Protein AF-A0A849SFV3-F1 (afdb_monomer)

Structure (mmCIF, N/CA/C/O backbone):
data_AF-A0A849SFV3-F1
#
_entry.id   AF-A0A849SFV3-F1
#
loop_
_atom_site.group_PDB
_atom_site.id
_atom_site.type_symbol
_atom_site.label_atom_id
_atom_site.label_alt_id
_atom_site.label_comp_id
_atom_site.label_asym_id
_atom_site.label_entity_id
_atom_site.label_seq_id
_atom_site.pdbx_PDB_ins_code
_atom_site.Cartn_x
_atom_site.Cartn_y
_atom_site.Cartn_z
_atom_site.occupancy
_atom_site.B_iso_or_equiv
_atom_site.auth_seq_id
_atom_site.auth_comp_id
_atom_site.auth_asym_id
_atom_site.auth_atom_id
_atom_site.pdbx_PDB_model_num
ATOM 1 N N . MET A 1 1 ? 46.901 -29.782 -23.045 1.00 52.28 1 MET A N 1
ATOM 2 C CA . MET A 1 1 ? 45.490 -30.033 -23.432 1.00 52.28 1 MET A CA 1
ATOM 3 C C . MET A 1 1 ? 44.459 -29.323 -22.524 1.00 52.28 1 MET A C 1
ATOM 5 O O . MET A 1 1 ? 43.364 -29.833 -22.370 1.00 52.28 1 MET A O 1
ATOM 9 N N . PHE A 1 2 ? 44.723 -28.120 -21.975 1.00 49.34 2 PHE A N 1
ATOM 10 C CA . PHE A 1 2 ? 43.787 -27.447 -21.034 1.00 49.34 2 PHE A CA 1
ATOM 11 C C . PHE A 1 2 ? 43.140 -26.143 -21.546 1.00 49.34 2 PHE A C 1
ATOM 13 O O . PHE A 1 2 ? 42.243 -25.606 -20.904 1.00 49.34 2 PHE A O 1
ATOM 20 N N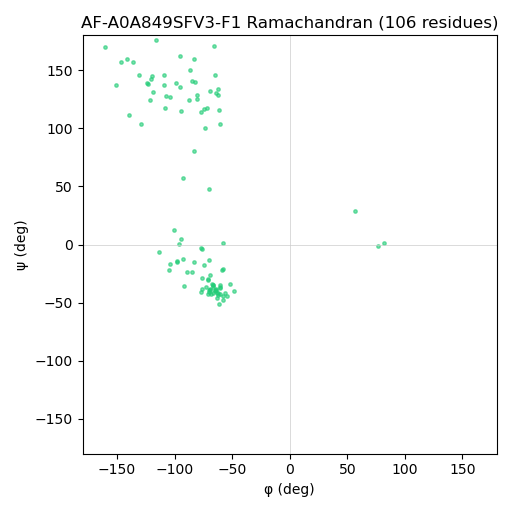 . LYS A 1 3 ? 43.537 -25.635 -22.722 1.00 53.72 3 LYS A N 1
ATOM 21 C CA . LYS A 1 3 ? 43.049 -24.341 -23.244 1.00 53.72 3 LYS A CA 1
ATOM 22 C C . LYS A 1 3 ? 41.583 -24.356 -23.705 1.00 53.72 3 LYS A C 1
ATOM 24 O O . LYS A 1 3 ? 40.911 -23.339 -23.596 1.00 53.72 3 LYS A O 1
ATOM 29 N N . SER A 1 4 ? 41.077 -25.491 -24.196 1.00 56.41 4 SER A N 1
ATOM 30 C CA . SER A 1 4 ? 39.734 -25.550 -24.801 1.00 56.41 4 SER A CA 1
ATOM 31 C C . SER A 1 4 ? 38.605 -25.533 -23.763 1.00 56.41 4 SER A C 1
ATOM 33 O O . SER A 1 4 ? 37.605 -24.850 -23.964 1.00 56.41 4 SER A O 1
ATOM 35 N N . SER A 1 5 ? 38.778 -26.209 -22.621 1.00 55.78 5 SER A N 1
ATOM 36 C CA . SER A 1 5 ? 37.749 -26.251 -21.570 1.00 55.78 5 SER A CA 1
ATOM 37 C C . SER A 1 5 ? 37.616 -24.927 -20.818 1.00 55.78 5 SER A C 1
ATOM 39 O O . SER A 1 5 ? 36.501 -24.512 -20.523 1.00 55.78 5 SER A O 1
ATOM 41 N N . PHE A 1 6 ? 38.724 -24.217 -20.571 1.00 61.50 6 PHE A N 1
ATOM 42 C CA . PHE A 1 6 ? 38.689 -22.920 -19.885 1.00 61.50 6 PHE A CA 1
ATOM 43 C C . PHE A 1 6 ? 37.950 -21.854 -20.710 1.00 61.50 6 PHE A C 1
ATOM 45 O O . PHE A 1 6 ? 37.148 -21.095 -20.174 1.00 61.50 6 PHE A O 1
ATOM 52 N N . MET A 1 7 ? 38.142 -21.860 -22.034 1.00 61.53 7 MET A N 1
ATOM 53 C CA . MET A 1 7 ? 37.461 -20.940 -22.951 1.00 61.53 7 MET A CA 1
ATOM 54 C C . MET A 1 7 ? 35.946 -21.193 -23.012 1.00 61.53 7 MET A C 1
ATOM 56 O O . MET A 1 7 ? 35.167 -20.249 -23.103 1.00 61.53 7 MET A O 1
ATOM 60 N N . ARG A 1 8 ? 35.516 -22.459 -22.895 1.00 65.50 8 ARG A N 1
ATOM 61 C CA . ARG A 1 8 ? 34.091 -22.831 -22.835 1.00 65.50 8 ARG A CA 1
ATOM 62 C C . ARG A 1 8 ? 33.435 -22.401 -21.523 1.00 65.50 8 ARG A C 1
ATOM 64 O O . ARG A 1 8 ? 32.309 -21.925 -21.557 1.00 65.50 8 ARG A O 1
ATOM 71 N N . ILE A 1 9 ? 34.140 -22.519 -20.395 1.00 68.62 9 ILE A N 1
ATOM 72 C CA . ILE A 1 9 ? 33.640 -22.092 -19.075 1.00 68.62 9 ILE A CA 1
ATOM 73 C C . ILE A 1 9 ? 33.511 -20.565 -19.008 1.00 68.62 9 ILE A C 1
ATOM 75 O O . ILE A 1 9 ? 32.493 -20.061 -18.546 1.00 68.62 9 ILE A O 1
ATOM 79 N N . MET A 1 10 ? 34.499 -19.827 -19.525 1.00 63.31 10 MET A N 1
ATOM 80 C CA . MET A 1 10 ? 34.449 -18.362 -19.626 1.00 63.31 10 MET A CA 1
ATOM 81 C C . MET A 1 10 ? 33.282 -17.880 -20.496 1.00 63.31 10 MET A C 1
ATOM 83 O O . MET A 1 10 ? 32.572 -16.959 -20.103 1.00 63.31 10 MET A O 1
ATOM 87 N N . LEU A 1 11 ? 33.036 -18.538 -21.634 1.00 63.31 11 LEU A N 1
ATOM 88 C CA . LEU A 1 11 ? 31.898 -18.227 -22.503 1.00 63.31 11 LEU A CA 1
ATOM 89 C C . LEU A 1 11 ? 30.555 -18.504 -21.806 1.00 63.31 11 LEU A C 1
ATOM 91 O O . LEU A 1 11 ? 29.623 -17.715 -21.932 1.00 63.31 11 LEU A O 1
ATOM 95 N N . PHE A 1 12 ? 30.470 -19.596 -21.041 1.00 62.94 12 PHE A N 1
ATOM 96 C CA . PHE A 1 12 ? 29.271 -19.949 -20.280 1.00 62.94 12 PHE A CA 1
ATOM 97 C C . PHE A 1 12 ? 28.997 -18.945 -19.154 1.00 62.94 12 PHE A C 1
ATOM 99 O O . PHE A 1 12 ? 27.861 -18.520 -18.981 1.00 62.94 12 PHE A O 1
ATOM 106 N N . LEU A 1 13 ? 30.040 -18.503 -18.443 1.00 61.41 13 LEU A N 1
ATOM 107 C CA . LEU A 1 13 ? 29.937 -17.457 -17.424 1.00 61.41 13 LEU A CA 1
ATOM 108 C C . LEU A 1 13 ? 29.473 -16.124 -18.028 1.00 61.41 13 LEU A C 1
ATOM 110 O O . LEU A 1 13 ? 28.569 -15.494 -17.484 1.00 61.41 13 LEU A O 1
ATOM 114 N N . LEU A 1 14 ? 30.009 -15.734 -19.189 1.00 59.50 14 LEU A N 1
ATOM 115 C CA . LEU A 1 14 ? 29.581 -14.527 -19.907 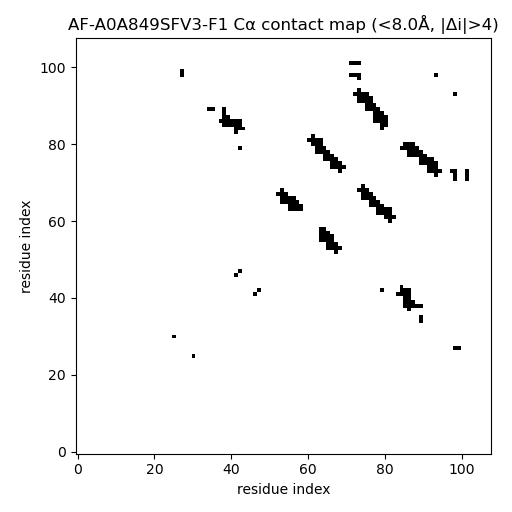1.00 59.50 14 LEU A CA 1
ATOM 116 C C . LEU A 1 14 ? 28.106 -14.593 -20.335 1.00 59.50 14 LEU A C 1
ATOM 118 O O . LEU A 1 14 ? 27.374 -13.621 -20.169 1.00 59.50 14 LEU A O 1
ATOM 122 N N . LEU A 1 15 ? 27.651 -15.751 -20.822 1.00 58.16 15 LEU A N 1
ATOM 123 C CA . LEU A 1 15 ? 26.247 -15.988 -21.169 1.00 58.16 15 LEU A CA 1
ATOM 124 C C . LEU A 1 15 ? 25.332 -15.939 -19.941 1.00 58.16 15 LEU A C 1
ATOM 126 O O . LEU A 1 15 ? 24.257 -15.352 -20.013 1.00 58.16 15 LEU A O 1
ATOM 130 N N . THR A 1 16 ? 25.760 -16.491 -18.801 1.00 57.91 16 THR A N 1
ATOM 131 C CA . THR A 1 16 ? 24.960 -16.417 -17.570 1.00 57.91 16 THR A CA 1
ATOM 132 C C . THR A 1 16 ? 24.842 -14.994 -17.038 1.00 57.91 16 THR A C 1
ATOM 134 O O . THR A 1 16 ? 23.763 -14.638 -16.587 1.00 57.91 16 THR A O 1
ATOM 137 N N . VAL A 1 17 ? 25.891 -14.167 -17.151 1.00 58.94 17 VAL A N 1
ATOM 138 C CA . VAL A 1 17 ? 25.874 -12.753 -16.726 1.00 58.94 17 VAL A CA 1
ATOM 139 C C . VAL A 1 17 ? 24.921 -11.913 -17.586 1.00 58.94 17 VAL A C 1
ATOM 141 O O . VAL A 1 17 ? 24.246 -11.036 -17.056 1.00 58.94 17 VAL A O 1
ATOM 144 N N . LEU A 1 18 ? 24.793 -12.219 -18.882 1.00 53.03 18 LEU A N 1
ATOM 145 C CA . LEU A 1 18 ? 23.862 -11.532 -19.790 1.00 53.03 18 LEU A CA 1
ATOM 146 C C . LEU A 1 18 ? 22.386 -11.916 -19.575 1.00 53.03 18 LEU A C 1
ATOM 148 O O . LEU A 1 18 ? 21.501 -11.187 -20.014 1.00 53.03 18 LEU A O 1
ATOM 152 N N . CYS A 1 19 ? 22.097 -13.029 -18.893 1.00 50.56 19 CYS A N 1
ATOM 153 C CA . CYS A 1 19 ? 20.727 -13.495 -18.650 1.00 50.56 19 CYS A CA 1
ATOM 154 C C . CYS A 1 19 ? 20.141 -13.080 -17.284 1.00 50.56 19 CYS A C 1
ATOM 156 O O . CYS A 1 19 ? 19.007 -13.456 -16.990 1.00 50.56 19 CYS A O 1
ATOM 158 N N . VAL A 1 20 ? 20.867 -12.336 -16.435 1.00 52.75 20 VAL A N 1
ATOM 159 C CA . VAL A 1 20 ? 20.414 -12.042 -15.052 1.00 52.75 20 VAL A CA 1
ATOM 160 C C . VAL A 1 20 ? 19.436 -10.863 -14.954 1.00 52.75 20 VAL A C 1
ATOM 162 O O . VAL A 1 20 ? 18.729 -10.735 -13.960 1.00 52.75 20 VAL A O 1
ATOM 165 N N . SER A 1 21 ? 19.302 -10.021 -15.974 1.00 46.88 21 SER A N 1
ATOM 166 C CA . SER A 1 21 ? 18.400 -8.860 -15.944 1.00 46.88 21 SER A CA 1
ATOM 167 C C . SER A 1 21 ? 17.014 -9.180 -16.516 1.00 46.88 21 SER A C 1
ATOM 169 O O . SER A 1 21 ? 16.527 -8.534 -17.440 1.00 46.88 21 SER A O 1
ATOM 171 N N . CYS A 1 22 ? 16.340 -10.182 -15.947 1.00 47.78 22 CYS A N 1
ATOM 172 C CA . CYS A 1 22 ? 14.901 -10.350 -16.147 1.00 47.78 22 CYS A CA 1
ATOM 173 C C . CYS A 1 22 ? 14.168 -9.432 -15.155 1.00 47.78 22 CYS A C 1
ATOM 175 O O . CYS A 1 22 ? 13.762 -9.845 -14.070 1.00 47.78 22 CYS A O 1
ATOM 177 N N . SER A 1 23 ? 14.073 -8.146 -15.494 1.00 50.81 23 SER A N 1
ATOM 178 C CA . SER A 1 23 ? 13.267 -7.183 -14.743 1.00 50.81 23 SER A CA 1
ATOM 179 C C . SER A 1 23 ? 11.796 -7.464 -15.040 1.00 50.81 23 SER A C 1
ATOM 181 O O . SER A 1 23 ? 11.296 -7.100 -16.102 1.00 50.81 23 SER A O 1
ATOM 183 N N . SER A 1 24 ? 11.105 -8.153 -14.132 1.00 48.34 24 SER A N 1
ATOM 184 C CA . SER A 1 24 ? 9.660 -8.365 -14.230 1.00 48.34 24 SER A CA 1
ATOM 185 C C . SER A 1 24 ? 8.950 -7.012 -14.220 1.00 48.34 24 SER A C 1
ATOM 187 O O . SER A 1 24 ? 8.841 -6.357 -13.183 1.00 48.34 24 SER A O 1
ATOM 189 N N . TYR A 1 25 ? 8.507 -6.573 -15.394 1.00 52.16 25 TYR A N 1
ATOM 190 C CA . TYR A 1 25 ? 7.745 -5.348 -15.566 1.00 52.16 25 TYR A CA 1
ATOM 191 C C . TYR A 1 25 ? 6.319 -5.573 -15.056 1.00 52.16 25 TYR A C 1
ATOM 193 O O . TYR A 1 25 ? 5.596 -6.406 -15.596 1.00 52.16 25 TYR A O 1
ATOM 201 N N . VAL A 1 26 ? 5.923 -4.847 -14.010 1.00 58.09 26 VAL A N 1
ATOM 202 C CA . VAL A 1 26 ? 4.530 -4.811 -13.547 1.00 58.09 26 VAL A CA 1
ATOM 203 C C . VAL A 1 26 ? 3.868 -3.613 -14.209 1.00 58.09 26 VAL A C 1
ATOM 205 O O . VAL A 1 26 ? 4.258 -2.469 -13.966 1.00 58.09 26 VAL A O 1
ATOM 208 N N . GLY A 1 27 ? 2.886 -3.872 -15.069 1.00 65.12 27 GLY A N 1
ATOM 209 C CA . GLY A 1 27 ? 2.182 -2.813 -15.783 1.00 65.12 27 GLY A CA 1
ATOM 210 C C . GLY A 1 27 ? 1.397 -1.910 -14.829 1.00 65.12 27 GLY A C 1
ATOM 211 O O . GLY A 1 27 ? 0.821 -2.373 -13.844 1.00 65.12 27 GLY A O 1
ATOM 212 N N . LEU A 1 28 ? 1.308 -0.614 -15.146 1.00 71.06 28 LEU A N 1
ATOM 213 C CA . LEU A 1 28 ? 0.503 0.362 -14.392 1.00 71.06 28 LEU A CA 1
ATOM 214 C C . LEU A 1 28 ? -0.954 -0.108 -14.197 1.00 71.06 28 LEU A C 1
ATOM 216 O O . LEU A 1 28 ? -1.564 0.142 -13.158 1.00 71.06 28 LEU A O 1
ATOM 220 N N . SER A 1 29 ? -1.504 -0.823 -15.183 1.00 74.81 29 SER A N 1
ATOM 221 C CA . SER A 1 29 ? -2.840 -1.425 -15.133 1.00 74.81 29 SER A CA 1
ATOM 222 C C . SER A 1 29 ? -2.974 -2.494 -14.045 1.00 74.81 29 SER A C 1
ATOM 224 O O . SER A 1 29 ? -3.983 -2.520 -13.340 1.00 74.81 29 SER A O 1
ATOM 226 N N . GLU A 1 30 ? -1.962 -3.343 -13.874 1.00 76.62 30 GLU A N 1
ATOM 227 C CA . GLU A 1 30 ? -1.933 -4.391 -12.853 1.00 76.62 30 GLU A CA 1
ATOM 228 C C . GLU A 1 30 ? -1.797 -3.788 -11.457 1.00 76.62 30 GLU A C 1
ATOM 230 O O . GLU A 1 30 ? -2.520 -4.192 -10.548 1.00 76.62 30 GLU A O 1
ATOM 235 N N . ILE A 1 31 ? -0.952 -2.761 -11.298 1.00 79.56 31 ILE A N 1
ATOM 236 C CA . ILE A 1 31 ? -0.818 -2.020 -10.033 1.00 79.56 31 ILE A CA 1
ATOM 237 C C . ILE A 1 31 ? -2.151 -1.370 -9.670 1.00 79.56 31 ILE A C 1
ATOM 239 O O . ILE A 1 31 ? -2.662 -1.570 -8.570 1.00 79.56 31 ILE A O 1
ATOM 243 N N . LYS A 1 32 ? -2.755 -0.636 -10.611 1.00 83.12 32 LYS A N 1
ATOM 244 C CA . LYS A 1 32 ? -4.051 0.021 -10.415 1.00 83.12 32 LYS A CA 1
ATOM 245 C C . LYS A 1 32 ? -5.140 -0.983 -10.039 1.00 83.12 32 LYS A C 1
ATOM 247 O O . LYS A 1 32 ? -5.918 -0.727 -9.123 1.00 83.12 32 LYS A O 1
ATOM 252 N N . SER A 1 33 ? -5.197 -2.125 -10.726 1.00 85.69 33 SER A N 1
ATOM 253 C CA . SER A 1 33 ? -6.143 -3.198 -10.408 1.00 85.69 33 SER A CA 1
ATOM 254 C C . SER A 1 33 ? -5.888 -3.774 -9.012 1.00 85.69 33 SER A C 1
ATOM 256 O O . SER A 1 33 ? -6.824 -3.895 -8.223 1.00 85.69 33 SER A O 1
ATOM 258 N N . GLY A 1 34 ? -4.626 -4.048 -8.672 1.00 86.12 34 GLY A N 1
ATOM 259 C CA . GLY A 1 34 ? -4.221 -4.540 -7.359 1.00 86.12 34 GLY A CA 1
ATOM 260 C C . GLY A 1 34 ? -4.627 -3.601 -6.226 1.00 86.12 34 GLY A C 1
ATOM 261 O O . GLY A 1 34 ? -5.241 -4.052 -5.265 1.00 86.12 34 GLY A O 1
ATOM 262 N N . LEU A 1 35 ? -4.354 -2.300 -6.359 1.00 88.38 35 LEU A N 1
ATOM 263 C CA . LEU A 1 35 ? -4.695 -1.294 -5.348 1.00 88.38 35 LEU A CA 1
ATOM 264 C C . LEU A 1 35 ? -6.205 -1.064 -5.231 1.00 88.38 35 LEU A C 1
ATOM 266 O O . LEU A 1 35 ? -6.718 -0.954 -4.121 1.00 88.38 35 LEU A O 1
ATOM 270 N N . ASN A 1 36 ? -6.940 -1.066 -6.347 1.00 90.56 36 ASN A N 1
ATOM 271 C CA . ASN A 1 36 ? -8.403 -0.995 -6.314 1.00 90.56 36 ASN A CA 1
ATOM 272 C C . ASN A 1 36 ? -9.021 -2.184 -5.568 1.00 90.56 36 ASN A C 1
ATOM 274 O O . ASN A 1 36 ? -9.976 -1.997 -4.822 1.00 90.56 36 ASN A O 1
ATOM 278 N N . ASN A 1 37 ? -8.451 -3.383 -5.713 1.00 90.12 37 ASN A N 1
ATOM 279 C CA . ASN A 1 37 ? -8.923 -4.577 -5.009 1.00 90.12 37 ASN A CA 1
ATOM 280 C C . ASN A 1 37 ? -8.639 -4.548 -3.497 1.00 90.12 37 ASN A C 1
ATOM 282 O O . ASN A 1 37 ? -9.179 -5.377 -2.767 1.00 90.12 37 ASN A O 1
ATOM 286 N N . LEU A 1 38 ? -7.784 -3.636 -3.020 1.00 89.50 38 LEU A N 1
ATOM 287 C CA . LEU A 1 38 ? -7.519 -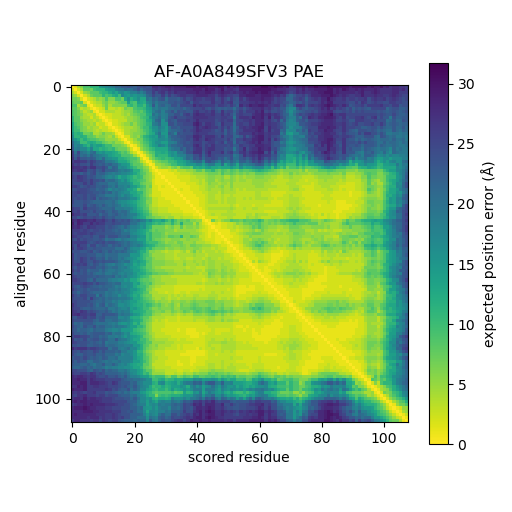3.456 -1.592 1.00 89.50 38 LEU A CA 1
ATOM 288 C C . LEU A 1 38 ? -8.540 -2.530 -0.917 1.00 89.50 38 LEU A C 1
ATOM 290 O O . LEU A 1 38 ? -8.728 -2.639 0.293 1.00 89.50 38 LEU A O 1
ATOM 294 N N . ILE A 1 39 ? -9.207 -1.643 -1.660 1.00 92.94 39 ILE A N 1
ATOM 295 C CA . ILE A 1 39 ? -10.168 -0.689 -1.089 1.00 92.94 39 ILE A CA 1
ATOM 296 C C . ILE A 1 39 ? -11.338 -1.442 -0.439 1.00 92.94 39 ILE A C 1
ATOM 298 O O . ILE A 1 39 ? -11.893 -2.376 -1.012 1.00 92.94 39 ILE A O 1
ATOM 302 N N . GLY A 1 40 ? -11.717 -1.029 0.769 1.00 92.00 40 GLY A N 1
ATOM 303 C CA . GLY A 1 40 ? -12.785 -1.644 1.558 1.00 92.00 40 GLY A CA 1
ATOM 304 C C . GLY A 1 40 ? -12.385 -2.956 2.236 1.00 92.00 40 GLY A C 1
ATOM 305 O O . GLY A 1 40 ? -13.193 -3.538 2.958 1.00 92.00 40 GLY A O 1
ATOM 306 N N . THR A 1 41 ? -11.151 -3.431 2.037 1.00 92.19 41 THR A N 1
ATOM 307 C CA . THR A 1 41 ? -10.646 -4.621 2.727 1.00 92.19 41 THR A CA 1
ATOM 308 C C . THR A 1 41 ? -10.036 -4.260 4.077 1.00 92.19 41 THR A C 1
ATOM 310 O O . THR A 1 41 ? -9.487 -3.171 4.263 1.00 92.19 41 THR A O 1
ATOM 313 N N . ASN A 1 42 ? -10.109 -5.200 5.022 1.00 93.25 42 ASN A N 1
ATOM 314 C CA . ASN A 1 42 ? -9.408 -5.070 6.292 1.00 93.25 42 ASN A CA 1
ATOM 315 C C . ASN A 1 42 ? -7.898 -5.192 6.074 1.00 93.25 42 ASN A C 1
ATOM 317 O O . ASN A 1 42 ? -7.416 -6.180 5.503 1.00 93.25 42 ASN A O 1
ATOM 321 N N . TYR A 1 43 ? -7.156 -4.260 6.661 1.00 89.31 43 TYR A N 1
ATOM 322 C CA . TYR A 1 43 ? -5.710 -4.240 6.842 1.00 89.31 43 TYR A CA 1
ATOM 323 C C . TYR A 1 43 ? -5.257 -5.298 7.875 1.00 89.31 43 TYR A C 1
ATOM 325 O O . TYR A 1 43 ? -4.455 -5.077 8.780 1.00 89.31 43 TYR A O 1
ATOM 333 N N . SER A 1 44 ? -5.775 -6.512 7.701 1.00 82.88 44 SER A N 1
ATOM 334 C CA . SER A 1 44 ? -5.517 -7.704 8.500 1.00 82.88 44 SER A CA 1
ATOM 335 C C . SER A 1 44 ? -4.070 -8.190 8.378 1.00 82.88 44 SER A C 1
ATOM 337 O O . SER A 1 44 ? -3.318 -7.771 7.496 1.00 82.88 44 SER A O 1
ATOM 339 N N . THR A 1 45 ? -3.683 -9.161 9.209 1.00 80.31 45 THR A N 1
ATOM 340 C CA . THR A 1 45 ? -2.345 -9.783 9.216 1.00 80.31 45 THR A CA 1
ATOM 341 C C . THR A 1 45 ? -1.855 -10.203 7.826 1.00 80.31 45 THR A C 1
ATOM 343 O O . THR A 1 45 ? -0.695 -9.978 7.492 1.00 80.31 45 THR A O 1
ATOM 346 N N . ASN A 1 46 ? -2.726 -10.750 6.973 1.00 79.88 46 ASN A N 1
ATOM 347 C CA . ASN A 1 46 ? -2.344 -11.174 5.621 1.00 79.88 46 ASN A CA 1
ATOM 348 C C . ASN A 1 46 ? -2.015 -9.991 4.704 1.00 79.88 46 ASN A C 1
ATOM 350 O O . ASN A 1 46 ? -1.077 -10.059 3.910 1.00 79.88 46 ASN A O 1
ATOM 354 N N . VAL A 1 47 ? -2.777 -8.905 4.814 1.00 80.50 47 VAL A N 1
ATOM 355 C CA . VAL A 1 47 ? -2.543 -7.673 4.056 1.00 80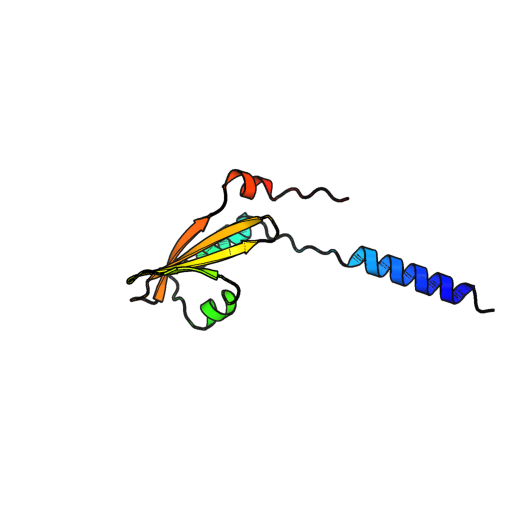.50 47 VAL A CA 1
ATOM 356 C C . VAL A 1 47 ? -1.283 -6.975 4.576 1.00 80.50 47 VAL A C 1
ATOM 358 O O . VAL A 1 47 ? -0.415 -6.626 3.783 1.00 80.50 47 VAL A O 1
ATOM 361 N N . ARG A 1 48 ? -1.093 -6.918 5.900 1.00 81.44 48 ARG A N 1
ATOM 362 C CA . ARG A 1 48 ? 0.142 -6.436 6.546 1.00 81.44 48 ARG A CA 1
ATOM 363 C C . ARG A 1 48 ? 1.386 -7.174 6.055 1.00 81.44 48 ARG A C 1
ATOM 365 O O . ARG A 1 48 ? 2.388 -6.545 5.743 1.00 81.44 48 ARG A O 1
ATOM 372 N N . LEU A 1 49 ? 1.322 -8.502 5.934 1.00 79.25 49 LEU A N 1
ATOM 373 C CA . LEU A 1 49 ? 2.437 -9.308 5.426 1.00 79.25 49 LEU A CA 1
ATOM 374 C C . LEU A 1 49 ? 2.776 -8.98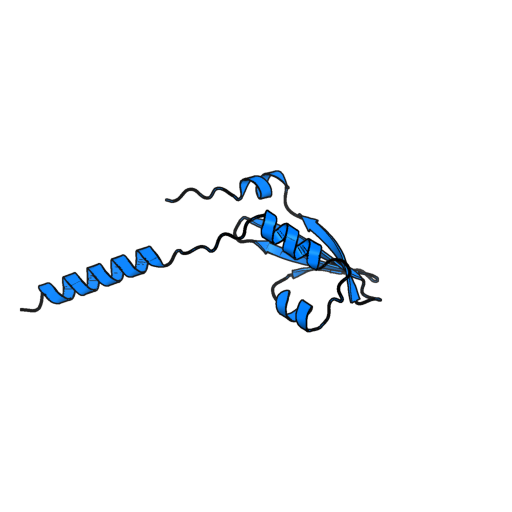6 3.965 1.00 79.25 49 LEU A C 1
ATOM 376 O O . LEU A 1 49 ? 3.956 -8.942 3.613 1.00 79.25 49 LEU A O 1
ATOM 380 N N . LYS A 1 50 ? 1.760 -8.738 3.127 1.00 80.50 50 LYS A N 1
ATOM 381 C CA . LYS A 1 50 ? 1.950 -8.318 1.728 1.00 80.50 50 LYS A CA 1
ATOM 382 C C . LYS A 1 50 ? 2.554 -6.916 1.625 1.00 80.50 50 LYS A C 1
ATOM 384 O O . LYS A 1 50 ? 3.348 -6.668 0.725 1.00 80.50 50 LYS A O 1
ATOM 389 N N . LEU A 1 51 ? 2.213 -6.031 2.559 1.00 80.69 51 LEU A N 1
ATOM 390 C CA . LEU A 1 51 ? 2.609 -4.621 2.561 1.00 80.69 51 LEU A CA 1
ATOM 391 C C . LEU A 1 51 ? 3.785 -4.322 3.506 1.00 80.69 51 LEU A C 1
ATOM 393 O O . LEU A 1 51 ? 4.108 -3.168 3.751 1.00 80.69 51 LEU A O 1
ATOM 397 N N . LYS A 1 52 ? 4.483 -5.346 4.011 1.00 78.69 52 LYS A N 1
ATOM 398 C CA . LYS A 1 52 ? 5.561 -5.204 5.012 1.00 78.69 52 LYS A CA 1
ATOM 399 C C . LYS A 1 52 ? 6.736 -4.307 4.596 1.00 78.69 52 LYS A C 1
ATOM 401 O O . LYS A 1 52 ? 7.486 -3.857 5.451 1.00 78.69 52 LYS A O 1
ATOM 406 N N . ASN A 1 53 ? 6.923 -4.100 3.292 1.00 82.88 53 ASN A N 1
ATOM 407 C CA . ASN A 1 53 ? 7.993 -3.266 2.739 1.00 82.88 53 ASN A CA 1
ATOM 408 C C . ASN A 1 53 ? 7.534 -1.821 2.474 1.00 82.88 53 ASN A C 1
ATOM 410 O O . ASN A 1 53 ? 8.283 -1.050 1.880 1.00 82.88 53 ASN A O 1
ATOM 414 N N . TRP A 1 54 ? 6.302 -1.473 2.848 1.00 91.38 54 TRP A N 1
ATOM 415 C CA . TRP A 1 54 ? 5.754 -0.135 2.678 1.00 91.38 54 TRP A CA 1
ATOM 416 C C . TRP A 1 54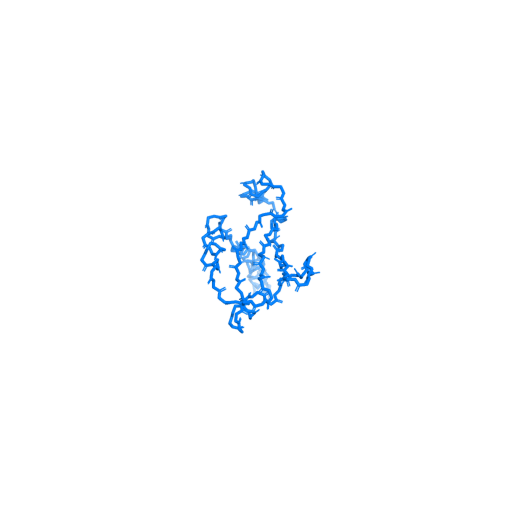 ? 6.166 0.741 3.859 1.00 91.38 54 TRP A C 1
ATOM 418 O O . TRP A 1 54 ? 6.201 0.292 5.005 1.00 91.38 54 TRP A O 1
ATOM 428 N N . SER A 1 55 ? 6.485 1.998 3.581 1.00 91.38 55 SER A N 1
ATOM 429 C CA . SER A 1 55 ? 6.899 2.975 4.582 1.00 91.38 55 SER A CA 1
ATOM 430 C C . SER A 1 55 ? 5.712 3.810 5.042 1.00 91.38 55 SER A C 1
ATOM 432 O O . SER A 1 55 ? 4.935 4.290 4.223 1.00 91.38 55 SER A O 1
ATOM 434 N N . THR A 1 56 ? 5.577 4.033 6.347 1.00 92.69 56 THR A N 1
ATOM 435 C CA . THR A 1 56 ? 4.585 4.981 6.865 1.00 92.69 56 THR A CA 1
ATOM 436 C C . THR A 1 56 ? 5.024 6.405 6.550 1.00 92.69 56 THR A C 1
ATOM 438 O O . THR A 1 56 ? 6.062 6.851 7.036 1.00 92.69 56 THR A O 1
ATOM 441 N N . ILE A 1 57 ? 4.232 7.123 5.755 1.00 92.75 57 ILE A N 1
ATOM 442 C CA . ILE A 1 57 ? 4.514 8.516 5.362 1.00 92.75 57 ILE A CA 1
ATOM 443 C C . ILE A 1 57 ? 3.655 9.528 6.115 1.00 92.75 57 ILE A C 1
ATOM 445 O O . ILE A 1 57 ? 3.963 10.718 6.151 1.00 92.75 57 ILE A O 1
ATOM 449 N N . LYS A 1 58 ? 2.569 9.061 6.729 1.00 92.81 58 LYS A N 1
ATOM 450 C CA . LYS A 1 58 ? 1.686 9.887 7.540 1.00 92.81 58 LYS A CA 1
ATOM 451 C C . LYS A 1 58 ? 1.047 9.035 8.612 1.00 92.81 58 LYS A C 1
ATOM 453 O O . LYS A 1 58 ? 0.585 7.932 8.334 1.00 92.81 58 LYS A O 1
ATOM 458 N N . ASP A 1 59 ? 0.982 9.582 9.812 1.00 95.38 59 ASP A N 1
ATOM 459 C CA . ASP A 1 59 ? 0.349 8.928 10.940 1.00 95.38 59 ASP A CA 1
ATOM 460 C C . ASP A 1 59 ? -0.442 9.968 11.738 1.00 95.38 59 ASP A C 1
ATOM 462 O O . ASP A 1 59 ? 0.127 10.905 12.294 1.00 95.38 59 ASP A O 1
ATOM 466 N N . THR A 1 60 ? -1.768 9.865 11.713 1.00 95.12 60 THR A N 1
ATOM 467 C CA . THR A 1 60 ? -2.692 10.764 12.415 1.00 95.12 60 THR A CA 1
ATOM 468 C C . THR A 1 60 ? -3.468 9.989 13.474 1.00 95.12 60 THR A C 1
ATOM 470 O O . THR A 1 60 ? -3.348 8.773 13.597 1.00 95.12 60 THR A O 1
ATOM 473 N N . GLU A 1 61 ? -4.293 10.666 14.270 1.00 93.19 61 GLU A N 1
ATOM 474 C CA . GLU A 1 61 ? -5.116 9.985 15.280 1.00 93.19 61 GLU A CA 1
ATOM 475 C C . GLU A 1 61 ? -6.088 8.969 14.666 1.00 93.19 61 GLU A C 1
ATOM 477 O O . GLU A 1 61 ? -6.340 7.915 15.246 1.00 93.19 61 GLU A O 1
ATOM 482 N N . THR A 1 62 ? -6.607 9.261 13.475 1.00 94.75 62 THR A N 1
ATOM 483 C CA . THR A 1 62 ? -7.662 8.472 12.829 1.00 94.75 62 THR A CA 1
ATOM 484 C C . THR A 1 62 ? -7.159 7.604 11.684 1.00 94.75 62 THR A C 1
ATOM 486 O O . THR A 1 62 ? -7.807 6.610 11.365 1.00 94.75 62 THR A O 1
ATOM 489 N N . HIS A 1 63 ? -6.011 7.928 11.085 1.00 95.44 63 HIS A N 1
ATOM 490 C CA . HIS A 1 63 ? -5.518 7.245 9.891 1.00 95.44 63 HIS A CA 1
ATOM 491 C C . HIS A 1 63 ? -4.006 7.050 9.914 1.00 95.44 63 HIS A C 1
ATOM 493 O O . HIS A 1 63 ? -3.283 7.786 10.580 1.00 95.44 63 HIS A O 1
ATOM 499 N N . PHE A 1 64 ? -3.516 6.111 9.114 1.00 94.56 64 PHE A N 1
ATOM 500 C CA . PHE A 1 64 ? -2.124 6.098 8.675 1.00 94.56 64 PHE A CA 1
ATOM 501 C C . PHE A 1 64 ? -2.055 5.914 7.157 1.00 94.56 64 PHE A C 1
ATOM 503 O O . PHE A 1 64 ? -2.896 5.239 6.561 1.00 94.56 64 PHE A O 1
ATOM 510 N N . GLU A 1 65 ? -1.065 6.548 6.528 1.00 94.25 65 GLU A N 1
ATOM 511 C CA . GLU A 1 65 ? -0.753 6.374 5.110 1.00 94.25 65 GLU A CA 1
ATOM 512 C C . GLU A 1 65 ? 0.539 5.571 4.971 1.00 94.25 65 GLU A C 1
ATOM 514 O O . GLU A 1 65 ? 1.569 5.918 5.559 1.00 94.25 65 GLU A O 1
ATOM 519 N N . LEU A 1 66 ?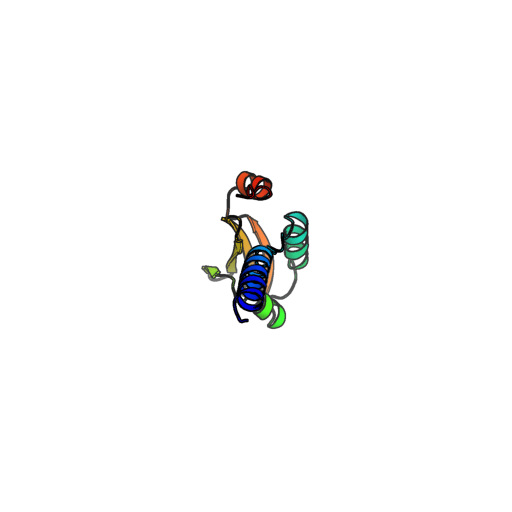 0.477 4.510 4.170 1.00 94.12 66 LEU A N 1
ATOM 520 C CA . LEU A 1 66 ? 1.623 3.681 3.808 1.00 94.12 66 LEU A CA 1
ATOM 521 C C . LEU A 1 66 ? 1.971 3.924 2.350 1.00 94.12 66 LEU A C 1
ATOM 523 O O . LEU A 1 66 ? 1.068 3.924 1.523 1.00 94.12 66 LEU A O 1
ATOM 527 N N . GLU A 1 67 ? 3.253 4.045 2.032 1.00 92.31 67 GLU A N 1
ATOM 528 C CA . GLU A 1 67 ? 3.775 4.269 0.686 1.00 92.31 67 GLU A CA 1
ATOM 529 C C . GLU A 1 67 ? 4.716 3.145 0.245 1.00 92.31 67 GLU A C 1
ATOM 531 O O . GLU A 1 67 ? 5.533 2.655 1.026 1.00 92.31 67 GLU A O 1
ATOM 536 N N . GLN A 1 68 ? 4.644 2.775 -1.032 1.00 88.62 68 GLN A N 1
ATOM 537 C CA . GLN A 1 68 ? 5.654 1.959 -1.696 1.00 88.62 68 GLN A CA 1
ATOM 538 C C . GLN A 1 68 ? 6.230 2.693 -2.901 1.00 88.62 68 GLN A C 1
ATOM 540 O O . GLN A 1 68 ? 5.504 3.033 -3.837 1.00 88.62 68 GLN A O 1
ATOM 545 N N . THR A 1 69 ? 7.554 2.841 -2.899 1.00 84.56 69 THR A N 1
ATOM 546 C CA . THR A 1 69 ? 8.330 3.306 -4.050 1.00 84.56 69 THR A CA 1
ATOM 547 C C . THR A 1 69 ? 8.699 2.124 -4.943 1.00 84.56 69 THR A C 1
ATOM 549 O O . THR A 1 69 ? 9.306 1.145 -4.502 1.00 84.56 69 THR A O 1
ATOM 552 N N . MET A 1 70 ? 8.330 2.212 -6.214 1.00 75.88 70 MET A N 1
ATOM 553 C CA . MET A 1 70 ? 8.676 1.262 -7.264 1.00 75.88 70 MET A CA 1
ATOM 554 C C . MET A 1 70 ? 10.065 1.565 -7.830 1.00 75.88 70 MET A C 1
ATOM 556 O O . MET A 1 70 ? 10.545 2.696 -7.781 1.00 75.88 70 MET A O 1
ATOM 560 N N . GLN A 1 71 ? 10.686 0.570 -8.466 1.00 69.75 71 GLN A N 1
ATOM 561 C CA . GLN A 1 71 ? 11.982 0.738 -9.143 1.00 69.75 71 GLN A CA 1
ATOM 562 C C . GLN A 1 71 ? 11.961 1.810 -10.244 1.00 69.75 71 GLN A C 1
ATOM 564 O O . GLN A 1 71 ? 13.000 2.362 -10.585 1.00 69.75 71 GLN A O 1
ATOM 569 N N . THR A 1 72 ? 10.781 2.130 -10.774 1.00 68.38 72 THR A N 1
ATOM 570 C CA . THR A 1 72 ? 10.580 3.167 -11.789 1.00 68.38 72 THR A CA 1
ATOM 571 C C . THR A 1 72 ? 10.613 4.596 -11.239 1.00 68.38 72 THR A C 1
ATOM 573 O O . THR A 1 72 ? 10.469 5.540 -12.006 1.00 68.38 72 THR A O 1
ATOM 576 N N . GLY A 1 73 ? 10.758 4.777 -9.921 1.00 69.69 73 GLY A N 1
ATOM 577 C CA . GLY A 1 73 ? 10.657 6.086 -9.267 1.00 69.69 73 GLY A CA 1
ATOM 578 C C . GLY A 1 73 ? 9.218 6.532 -8.986 1.00 69.69 73 GLY A C 1
ATOM 579 O O . GLY A 1 73 ? 9.011 7.608 -8.433 1.00 69.69 73 GLY A O 1
ATOM 580 N N . CYS A 1 74 ? 8.229 5.702 -9.327 1.00 78.75 74 CYS A N 1
ATOM 581 C CA . CYS A 1 74 ? 6.835 5.928 -8.966 1.00 78.75 74 CYS A CA 1
ATOM 582 C C . CYS A 1 74 ? 6.532 5.470 -7.554 1.00 78.75 74 CYS A C 1
ATOM 584 O O . CYS A 1 74 ? 6.922 4.371 -7.167 1.00 78.75 74 CYS A O 1
ATOM 586 N N . SER A 1 75 ? 5.736 6.257 -6.847 1.00 86.25 75 SER A N 1
ATOM 587 C CA . SER A 1 75 ? 5.258 5.923 -5.512 1.00 86.25 75 SER A CA 1
ATOM 588 C C . SER A 1 75 ? 3.735 5.940 -5.440 1.00 86.25 75 SER A C 1
ATOM 590 O O . SER A 1 75 ? 3.070 6.809 -6.020 1.00 86.25 75 SER A O 1
ATOM 592 N N . TYR A 1 76 ? 3.199 4.952 -4.724 1.00 88.62 76 TYR A N 1
ATOM 593 C CA . TYR A 1 76 ? 1.776 4.794 -4.434 1.00 88.62 76 TYR A CA 1
ATOM 594 C C . TYR A 1 76 ? 1.588 4.740 -2.932 1.00 88.62 76 TYR A C 1
ATOM 596 O O . TYR A 1 76 ? 2.342 4.047 -2.249 1.00 88.62 76 TYR A O 1
ATOM 604 N N . ALA A 1 77 ? 0.556 5.412 -2.437 1.00 92.00 77 ALA A N 1
ATOM 605 C CA . ALA A 1 77 ? 0.176 5.351 -1.041 1.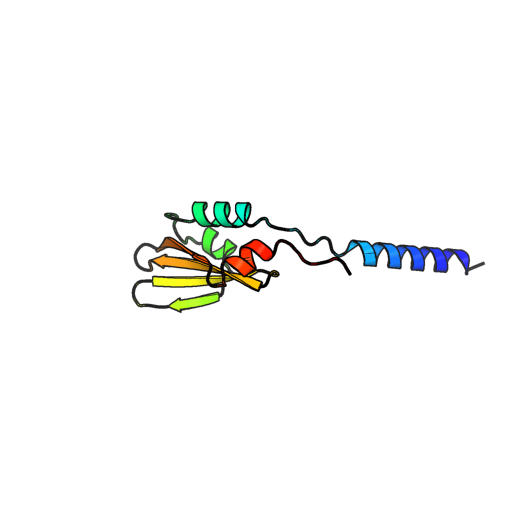00 92.00 77 ALA A CA 1
ATOM 606 C C . ALA A 1 77 ? -1.240 4.809 -0.867 1.00 92.00 77 ALA A C 1
ATOM 608 O O . ALA A 1 77 ? -2.120 5.100 -1.677 1.00 92.00 77 ALA A O 1
ATOM 609 N N . ILE A 1 78 ? -1.459 4.053 0.205 1.00 94.19 78 ILE A N 1
ATOM 610 C CA . ILE A 1 78 ? -2.785 3.660 0.687 1.00 94.19 78 ILE A CA 1
ATOM 611 C C . ILE A 1 78 ? -3.102 4.400 1.983 1.00 94.19 78 ILE A C 1
ATOM 613 O O . ILE A 1 78 ? -2.208 4.642 2.792 1.00 94.19 78 ILE A O 1
ATOM 617 N N . LEU A 1 79 ? -4.375 4.728 2.186 1.00 95.25 79 LEU A N 1
ATOM 618 C CA . LEU A 1 79 ? -4.898 5.304 3.421 1.00 95.25 79 LEU A CA 1
ATOM 619 C C . LEU A 1 79 ? -5.656 4.227 4.194 1.00 95.25 79 LEU A C 1
ATOM 621 O O . LEU A 1 79 ? -6.570 3.602 3.651 1.00 95.25 79 LEU A O 1
ATOM 625 N N . VAL A 1 80 ? -5.298 4.037 5.459 1.00 95.69 80 VAL A N 1
ATOM 626 C CA . VAL A 1 80 ? -5.944 3.070 6.349 1.00 95.69 80 VAL A CA 1
ATOM 627 C C . VAL A 1 80 ? -6.561 3.794 7.534 1.00 95.69 80 VAL A C 1
ATOM 629 O O . VAL A 1 80 ? -5.901 4.602 8.188 1.00 95.69 80 VAL A O 1
ATOM 632 N N . ASN A 1 81 ? -7.817 3.480 7.829 1.00 95.69 81 ASN A N 1
ATOM 633 C CA . ASN A 1 81 ? -8.519 3.961 9.010 1.00 95.69 81 ASN A CA 1
ATOM 634 C C . ASN A 1 81 ? -8.136 3.121 10.232 1.00 95.69 81 ASN A C 1
ATOM 636 O O . ASN A 1 81 ? -8.288 1.902 10.231 1.00 95.69 81 ASN A O 1
ATOM 640 N N . LYS A 1 82 ? -7.663 3.764 11.299 1.00 93.75 82 LYS A N 1
ATOM 641 C CA . LYS A 1 82 ? -7.195 3.085 12.517 1.00 93.75 82 LYS A CA 1
ATOM 642 C C . LYS A 1 82 ? -8.308 2.462 13.351 1.00 93.75 82 LYS A C 1
ATOM 644 O O . LYS A 1 82 ? -8.052 1.499 14.067 1.00 93.75 82 LYS A O 1
ATOM 649 N N . GLN A 1 83 ? -9.509 3.034 13.313 1.00 93.69 83 GLN A N 1
ATOM 650 C CA . GLN A 1 83 ? -10.632 2.566 14.127 1.00 93.69 83 GLN A CA 1
ATOM 651 C C . GLN A 1 83 ? -11.242 1.297 13.542 1.00 93.69 83 GLN A C 1
ATOM 653 O O . GLN A 1 83 ? -11.597 0.381 14.279 1.00 93.69 83 GLN A O 1
ATOM 658 N N . THR A 1 84 ? -11.364 1.253 12.217 1.00 94.62 84 THR A N 1
ATOM 659 C CA . THR A 1 84 ? -11.985 0.133 11.502 1.00 94.62 84 THR A CA 1
ATOM 660 C C . THR A 1 84 ? -10.968 -0.856 10.940 1.00 94.62 84 THR A C 1
ATOM 662 O O . THR A 1 84 ? -11.354 -1.959 10.573 1.00 94.62 84 THR A O 1
ATOM 665 N N . ASP A 1 85 ? -9.683 -0.485 10.891 1.00 92.62 85 ASP A N 1
ATOM 666 C CA . ASP A 1 85 ? -8.612 -1.215 10.200 1.00 92.62 85 ASP A CA 1
ATOM 667 C C . ASP A 1 85 ? -8.936 -1.428 8.707 1.00 92.62 85 ASP A C 1
ATOM 669 O O . ASP A 1 85 ? -8.498 -2.406 8.114 1.00 92.62 85 ASP A O 1
ATOM 673 N N . ILE A 1 86 ? -9.719 -0.535 8.083 1.00 94.25 86 ILE A N 1
ATOM 674 C CA . ILE A 1 86 ? -10.136 -0.625 6.671 1.00 94.25 86 ILE A CA 1
ATOM 675 C C . ILE A 1 86 ? -9.253 0.260 5.790 1.00 94.25 86 ILE A C 1
ATOM 677 O O . ILE A 1 86 ? -8.953 1.405 6.134 1.00 94.25 86 ILE A O 1
ATOM 681 N N . ILE A 1 87 ? -8.880 -0.255 4.617 1.00 94.69 87 ILE A N 1
ATOM 682 C CA . ILE A 1 87 ? -8.235 0.529 3.558 1.00 94.69 87 ILE A CA 1
ATOM 683 C C . ILE A 1 87 ? -9.301 1.368 2.851 1.00 94.69 87 ILE A C 1
ATOM 685 O O . ILE A 1 87 ? -10.181 0.829 2.181 1.00 94.69 87 ILE A O 1
ATOM 689 N N . GLU A 1 88 ? -9.229 2.687 2.977 1.00 94.88 88 GLU A N 1
ATOM 690 C CA . GLU A 1 88 ? -10.267 3.591 2.468 1.00 94.88 88 GLU A CA 1
ATOM 691 C C . GLU A 1 88 ? -9.991 4.066 1.043 1.00 94.88 88 GLU A C 1
ATOM 693 O O . GLU A 1 88 ? -10.912 4.252 0.250 1.00 94.88 88 GLU A O 1
ATOM 698 N N . SER A 1 89 ? -8.722 4.288 0.705 1.00 94.88 89 SER A N 1
ATOM 699 C CA . SER A 1 89 ? -8.332 4.805 -0.605 1.00 94.88 89 SER A CA 1
ATOM 700 C C . SER A 1 89 ? -6.865 4.526 -0.913 1.00 94.88 89 SER A C 1
ATOM 702 O O . SER A 1 89 ? -6.091 4.113 -0.047 1.00 94.88 89 SER A O 1
ATOM 704 N N . TRP A 1 90 ? -6.481 4.773 -2.164 1.00 93.06 90 TRP A N 1
ATOM 705 C CA . TRP A 1 90 ? -5.090 4.843 -2.587 1.00 93.06 90 TRP A CA 1
ATOM 706 C C . TRP A 1 90 ? -4.882 6.040 -3.517 1.00 93.06 90 TRP A C 1
ATOM 708 O O . TRP A 1 90 ? -5.825 6.528 -4.144 1.00 93.06 90 TRP A O 1
ATOM 718 N N . ARG A 1 91 ? -3.642 6.518 -3.610 1.00 89.25 91 ARG A N 1
ATOM 719 C CA . ARG A 1 91 ? -3.248 7.606 -4.510 1.00 89.25 91 ARG A CA 1
ATOM 720 C C . ARG A 1 91 ? -1.829 7.417 -5.021 1.00 89.25 91 ARG A C 1
ATOM 722 O O . ARG A 1 91 ? -1.011 6.768 -4.376 1.00 89.25 91 ARG A O 1
ATOM 729 N N . ILE A 1 92 ? -1.530 8.034 -6.157 1.00 85.62 92 ILE A N 1
ATOM 730 C CA . ILE A 1 92 ? -0.154 8.205 -6.628 1.00 85.62 92 ILE A CA 1
ATOM 731 C C . ILE A 1 92 ? 0.431 9.408 -5.876 1.00 85.62 92 ILE A C 1
ATOM 733 O O . ILE A 1 92 ? -0.207 10.460 -5.804 1.00 85.62 92 ILE A O 1
ATOM 737 N N . THR A 1 93 ? 1.605 9.251 -5.270 1.00 83.25 93 THR A N 1
ATOM 738 C CA . THR A 1 93 ? 2.303 10.328 -4.537 1.00 83.25 93 THR A CA 1
ATOM 739 C C . THR A 1 93 ? 3.386 11.009 -5.376 1.00 83.25 93 THR A C 1
ATOM 741 O O . THR A 1 93 ? 3.810 12.118 -5.063 1.00 83.25 93 THR A O 1
ATOM 744 N N . SER A 1 94 ? 3.776 10.375 -6.480 1.00 78.69 94 SER A N 1
ATOM 745 C CA . SER A 1 94 ? 4.662 10.911 -7.523 1.00 78.69 94 SER A CA 1
ATOM 746 C C . SER A 1 94 ? 3.867 11.527 -8.691 1.00 78.69 94 SER A C 1
ATOM 748 O O . SER A 1 94 ? 2.666 11.290 -8.824 1.00 78.69 94 SER A O 1
ATOM 750 N N . ALA A 1 95 ? 4.501 12.358 -9.527 1.00 64.88 95 ALA A N 1
ATOM 751 C CA . ALA A 1 95 ? 3.813 13.015 -10.643 1.00 64.88 95 ALA A CA 1
ATOM 752 C C . ALA A 1 95 ? 3.267 11.986 -11.654 1.00 6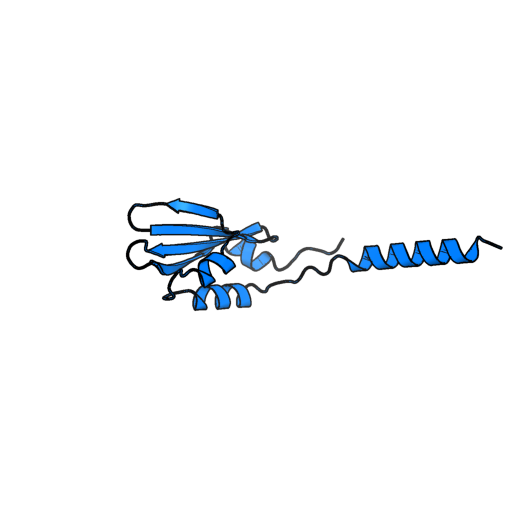4.88 95 ALA A C 1
ATOM 754 O O . ALA A 1 95 ? 4.008 11.126 -12.126 1.00 64.88 95 ALA A O 1
ATOM 755 N N . ILE A 1 96 ? 1.979 12.101 -12.002 1.00 58.44 96 ILE A N 1
ATOM 756 C CA . ILE A 1 96 ? 1.255 11.138 -12.853 1.00 58.44 96 ILE A CA 1
ATOM 757 C C . ILE A 1 96 ? 1.948 10.946 -14.210 1.00 58.44 96 ILE A C 1
ATOM 759 O O . ILE A 1 96 ? 2.127 9.808 -14.632 1.00 58.44 96 ILE A O 1
ATOM 763 N N . GLU A 1 97 ? 2.428 12.023 -14.843 1.00 52.12 97 GLU A N 1
ATOM 764 C CA . GLU A 1 97 ? 3.132 11.955 -16.135 1.00 52.12 97 GLU A CA 1
ATOM 765 C C . GLU A 1 97 ? 4.407 11.100 -16.073 1.00 52.12 97 GLU A C 1
ATOM 767 O O . GLU A 1 97 ? 4.677 10.336 -16.995 1.00 52.12 97 GLU A O 1
ATOM 772 N N . LEU A 1 98 ? 5.156 11.141 -14.962 1.00 56.62 98 LEU A N 1
ATOM 773 C CA . LEU A 1 98 ? 6.341 10.295 -14.769 1.00 56.62 98 LEU A CA 1
ATOM 774 C C . LEU A 1 98 ? 5.964 8.816 -14.598 1.00 56.62 98 LEU A C 1
ATOM 776 O O . LEU A 1 98 ? 6.743 7.939 -14.959 1.00 56.62 98 LEU A O 1
ATOM 780 N N . CYS A 1 99 ? 4.756 8.529 -14.108 1.00 63.09 99 CYS A N 1
ATOM 781 C CA . CYS A 1 99 ? 4.263 7.166 -13.909 1.00 63.09 99 CYS A CA 1
ATOM 782 C C . CYS A 1 99 ? 3.551 6.561 -15.107 1.00 63.09 99 CYS A C 1
ATOM 784 O O . CYS A 1 99 ? 3.563 5.341 -15.268 1.00 63.09 99 CYS A O 1
ATOM 786 N N . GLU A 1 100 ? 3.015 7.400 -15.984 1.00 57.06 100 GLU A N 1
ATOM 787 C CA . GLU A 1 100 ? 2.587 6.998 -17.319 1.00 57.06 100 GLU A CA 1
ATOM 788 C C . GLU A 1 100 ? 3.787 6.815 -18.266 1.00 57.06 100 GLU A C 1
ATOM 790 O O . GLU A 1 100 ? 3.730 5.973 -19.159 1.00 57.06 100 GLU A O 1
ATOM 795 N N . GLN A 1 101 ? 4.896 7.540 -18.047 1.00 49.81 101 GLN A N 1
ATOM 796 C CA . GLN A 1 101 ? 6.127 7.462 -18.854 1.00 49.81 101 GLN A CA 1
ATOM 797 C C . GLN A 1 101 ? 7.187 6.476 -18.329 1.00 49.81 101 GLN A C 1
ATOM 799 O O . GLN A 1 101 ? 8.082 6.091 -19.080 1.00 49.81 101 GLN A O 1
ATOM 804 N N . ALA A 1 102 ? 7.053 5.969 -17.099 1.00 45.22 102 ALA A N 1
ATOM 805 C CA . ALA A 1 102 ? 7.866 4.888 -16.518 1.00 45.22 102 ALA A CA 1
ATOM 806 C C . ALA A 1 102 ? 7.843 3.555 -17.310 1.00 45.22 102 ALA A C 1
ATOM 808 O O . ALA A 1 102 ? 8.470 2.571 -16.917 1.00 45.22 102 ALA A O 1
ATOM 809 N N . ILE A 1 103 ? 7.124 3.516 -18.435 1.00 45.38 103 ILE A N 1
ATOM 810 C CA . ILE A 1 103 ? 7.085 2.431 -19.423 1.00 45.38 103 ILE A CA 1
ATOM 811 C C . ILE A 1 103 ? 8.343 2.419 -20.318 1.00 45.38 103 ILE A C 1
ATOM 813 O O . ILE A 1 103 ? 8.518 1.494 -21.104 1.00 45.38 103 ILE A O 1
ATOM 817 N N . TYR A 1 104 ? 9.268 3.377 -20.190 1.00 37.50 104 TYR A N 1
ATOM 818 C CA . TYR A 1 104 ? 10.487 3.377 -21.001 1.00 37.50 104 TYR A CA 1
ATOM 819 C C . TYR A 1 104 ? 11.760 3.533 -20.163 1.00 37.50 104 TYR A C 1
ATOM 821 O O . TYR A 1 104 ? 12.125 4.631 -19.752 1.00 37.50 104 TYR A O 1
ATOM 829 N N . VAL A 1 105 ? 12.482 2.425 -19.972 1.00 39.06 105 VAL A N 1
ATOM 830 C CA . VAL A 1 105 ? 13.924 2.465 -19.701 1.00 39.06 105 VAL A CA 1
ATOM 831 C C . VAL A 1 105 ? 14.615 1.957 -20.967 1.00 39.06 105 VAL A C 1
ATOM 833 O O . VAL A 1 105 ? 14.366 0.816 -21.362 1.00 39.06 105 VAL A O 1
ATOM 836 N N . PRO A 1 106 ? 15.437 2.773 -21.650 1.00 35.31 106 PRO A N 1
ATOM 837 C CA . PRO A 1 106 ? 16.190 2.306 -22.800 1.00 35.31 106 PRO A CA 1
ATOM 838 C C . PRO A 1 106 ? 17.185 1.238 -22.344 1.00 35.31 106 PRO A C 1
ATOM 840 O O . PRO A 1 106 ? 17.933 1.431 -21.388 1.00 35.31 106 PRO A O 1
ATOM 843 N N . SER A 1 107 ? 17.190 0.114 -23.051 1.00 31.56 107 SER A N 1
ATOM 844 C CA . SER A 1 107 ? 18.262 -0.869 -22.981 1.00 31.56 107 SER A CA 1
ATOM 845 C C . SER A 1 107 ? 19.573 -0.219 -23.433 1.00 31.56 107 SER A C 1
ATOM 847 O O . SER A 1 107 ? 19.686 0.146 -24.607 1.00 31.56 107 SER A O 1
ATOM 849 N N . VAL A 1 108 ? 20.546 -0.103 -22.527 1.00 36.53 108 VAL A N 1
ATOM 850 C CA . VAL A 1 108 ? 21.970 0.041 -22.866 1.00 36.53 108 VAL A CA 1
ATOM 851 C C . VAL A 1 108 ? 22.762 -0.955 -22.037 1.00 36.53 108 VAL A C 1
ATOM 853 O O . VAL A 1 108 ? 22.577 -0.951 -20.800 1.00 36.53 108 VAL A O 1
#

Radius of gyration: 21.02 Å; Cα contacts (8 Å, |Δi|>4): 120; chains: 1; bounding box: 58×43×40 Å

Mean predicted aligned error: 12.61 Å

Sequence (108 aa):
MFKSSFMRIMLFLLLTVLCVSCSSYVGLSEIKSGLNNLIGTNYSTNVRLKLKNWSTIKDTETHFELEQTMQTGCSYAILVNKQTDIIESWRITSAIELCEQAIYVPSV

Secondary structure (DSSP, 8-state):
--HHHHHHHHHHHHHHHHT--------HHHHHHHHHTTTTSB--HHHHHHTTTPEEEEE-SSEEEEEEE-TTS-EEEEEEETTTTEEEEEEE-S-HHHHHHTT-----

Nearest PDB structures (foldseek):
  5wi2-assembly2_B  TM=3.957E-01  e=1.188E-01  Homo sapiens
  7cqy-assembly3_E  TM=7.543E-01  e=1.407E+00  Acidithiobacillus ferrooxidans
  6l8a-assembly3_E  TM=7.517E-01  e=2.038E+00  Acidithiobacillus ferrooxidans
  1jv2-assembly1_B  TM=4.144E-01  e=1.322E+00  Homo sapiens
  5him-assembly1_A  TM=4.486E-01  e=8.979E+00  Methanohalophilus portucalensis FDF-1

pLDDT: mean 74.7, std 18.18, range [31.56, 95.69]

Solvent-accessible surface area (backbone atoms only — not comparable to full-atom values): 6482 Å² total; per-residue (Å²): 141,67,71,68,63,54,55,52,52,54,53,50,51,54,54,54,66,73,64,68,79,74,75,83,80,78,51,70,66,57,52,53,52,54,55,58,71,43,45,76,35,62,65,40,74,73,50,45,64,75,47,66,86,41,45,77,80,42,81,56,96,57,36,37,29,37,32,41,76,45,96,69,72,36,29,40,32,39,37,32,34,64,86,76,37,27,23,74,45,71,46,70,77,41,64,63,68,57,55,72,51,53,81,66,78,82,91,126

Foldseek 3Di:
DPVPVVVVVVVVVVVVVVPPPPPPDDDPVNVVVVQVVQAFPACDPVVCVVLVVWDFPDDDPFWTKTWDQDPLRWIKIWIATPVRSGTHHMDTPDDVVSVVVSVDDDDD